Protein 8CSH (pdb70)

Foldseek 3Di:
DDFLVRLCVVLVHDSVLLVVLCVVVVHDFDADPRTTDHDVVSSVVSCVVSVVD/DDFLVNLCVVLVHDSVLLVVLCVVVVHDFDADPHTTDADPVSSVVSSVVSVVD

Sequence (106 aa):
MKTIKMVADELNVTKQTVVNNAKNLNISFEKENGVNYIDDNDYLKIVEKITKKMKTIKMVADELNVTKQTVVNNAKNLNISFEKENGVNYIDDNDYLKIVEKITKK

Nearest PDB structures (foldseek):
  8csh-assembly1_A  TM=1.011E+00  e=5.255E-09  unidentified plasmid
  5i44-assembly4_F-2  TM=7.193E-01  e=8.867E-03  Bacillus subtilis subsp. subtilis str. 168
  5i44-assembly1_D  TM=7.062E-01  e=1.088E-02  Bacillus subtilis subsp. subtilis str. 168
  1y10-assembly2_C  TM=7.021E-01  e=2.237E+00  Mycobacterium tuberculosis
  1y10-assembly3_B  TM=6.432E-01  e=1.823E+00  Mycobacterium tuberculosis

Structure (mmCIF, N/CA/C/O backbone):
data_8CSH
#
_entry.id   8CSH
#
_cell.length_a   70.377
_cell.length_b   91.069
_cell.length_c   59.184
_cell.angle_alpha   90.000
_cell.angle_beta   119.850
_cell.angle_gamma   90.000
#
_symmetry.space_group_name_H-M   'C 1 2 1'
#
loop_
_entity.id
_entity.type
_entity.pdbx_description
1 polymer "DNA (5'-D(P*TP*GP*TP*TP*AP*GP*GP*TP*AP*CP*CP*TP*AP*AP*C)-3')"
2 polymer Par
3 polymer "DNA (5'-D(*TP*AP*GP*TP*TP*AP*GP*GP*TP*AP*CP*CP*TP*AP*AP*CP*A)-3')"
4 water water
#
loop_
_atom_site.group_PDB
_atom_site.id
_atom_site.type_symbol
_atom_site.label_atom_id
_atom_site.label_alt_id
_atom_site.label_comp_id
_atom_site.label_asym_id
_atom_site.label_entity_id
_atom_site.label_seq_id
_atom_site.pdbx_PDB_ins_code
_atom_site.Cartn_x
_atom_site.Cartn_y
_atom_site.Cartn_z
_atom_site.occupancy
_atom_site.B_iso_or_equiv
_atom_site.auth_seq_id
_atom_site.auth_comp_id
_atom_site.auth_asym_id
_atom_site.auth_atom_id
_atom_site.pdbx_PDB_model_num
ATOM 308 N N . MET B 2 1 ? -8.009 2.075 1.651 1.00 97.65 1 MET D N 1
ATOM 309 C CA . MET B 2 1 ? -9.313 1.651 1.151 1.00 103.40 1 MET D CA 1
ATOM 310 C C . MET B 2 1 ? -10.381 2.728 1.360 1.00 95.82 1 MET D C 1
ATOM 311 O O . MET B 2 1 ? -11.222 2.969 0.492 1.00 99.46 1 MET D O 1
ATOM 316 N N . LYS B 2 2 ? -10.350 3.382 2.515 1.00 83.04 2 LYS D N 1
ATOM 317 C CA . LYS B 2 2 ? -11.406 4.309 2.900 1.00 75.28 2 LYS D CA 1
ATOM 318 C C . LYS B 2 2 ? -10.969 5.753 2.692 1.00 60.33 2 LYS D C 1
ATOM 319 O O . LYS B 2 2 ? -9.823 6.113 2.983 1.00 61.18 2 LYS D O 1
ATOM 325 N N . THR B 2 3 ? -11.888 6.574 2.183 1.00 49.48 3 THR D N 1
ATOM 326 C CA . THR B 2 3 ? -11.714 8.021 2.113 1.00 52.82 3 THR D CA 1
ATOM 327 C C . THR B 2 3 ? -12.323 8.691 3.344 1.00 47.79 3 THR D C 1
ATOM 328 O O . THR B 2 3 ? -13.141 8.111 4.060 1.00 53.36 3 THR D O 1
ATOM 332 N N . ILE B 2 4 ? -11.906 9.934 3.583 1.00 46.02 4 ILE D N 1
ATOM 333 C CA . ILE B 2 4 ? -12.434 10.692 4.715 1.00 52.30 4 ILE D CA 1
ATOM 334 C C . ILE B 2 4 ? -13.959 10.785 4.630 1.00 53.54 4 ILE D C 1
ATOM 335 O O . ILE B 2 4 ? -14.665 10.552 5.624 1.00 49.42 4 ILE D O 1
ATOM 340 N N . LYS B 2 5 ? -14.478 11.039 3.423 1.00 43.06 5 LYS D N 1
ATOM 341 C CA . LYS B 2 5 ? -15.924 11.153 3.214 1.00 45.47 5 LYS D CA 1
ATOM 342 C C . LYS B 2 5 ? -16.647 9.874 3.591 1.00 47.74 5 LYS D C 1
ATOM 343 O O . LYS B 2 5 ? -17.691 9.907 4.260 1.00 52.42 5 LYS D O 1
ATOM 349 N N . MET B 2 6 ? -16.148 8.734 3.114 1.00 50.97 6 MET D N 1
ATOM 350 C CA . MET B 2 6 ? -16.772 7.453 3.426 1.00 60.30 6 MET D CA 1
ATOM 351 C C . MET B 2 6 ? -16.902 7.256 4.931 1.00 63.68 6 MET D C 1
ATOM 352 O O . MET B 2 6 ? -17.973 6.892 5.432 1.00 66.57 6 MET D O 1
ATOM 357 N N . VAL B 2 7 ? -15.815 7.504 5.671 1.00 59.07 7 VAL D N 1
ATOM 358 C CA . VAL B 2 7 ? -15.851 7.325 7.121 1.00 62.89 7 VAL D CA 1
ATOM 359 C C . VAL B 2 7 ? -16.808 8.324 7.756 1.00 64.32 7 VAL D C 1
ATOM 360 O O . VAL B 2 7 ? -17.609 7.969 8.632 1.00 62.00 7 VAL D O 1
ATOM 364 N N . ALA B 2 8 ? -16.747 9.584 7.316 1.00 58.99 8 ALA D N 1
ATOM 365 C CA . ALA B 2 8 ? -17.624 10.616 7.857 1.00 59.58 8 ALA D CA 1
ATOM 366 C C . ALA B 2 8 ? -19.087 10.343 7.536 1.00 66.34 8 ALA D C 1
ATOM 367 O O . ALA B 2 8 ? -19.978 10.799 8.262 1.00 68.37 8 ALA D O 1
ATOM 369 N N . ASP B 2 9 ? -19.362 9.622 6.449 1.00 76.93 9 ASP D N 1
ATOM 370 C CA . ASP B 2 9 ? -20.743 9.255 6.157 1.00 78.55 9 ASP D CA 1
ATOM 371 C C . ASP B 2 9 ? -21.214 8.128 7.073 1.00 74.38 9 ASP D C 1
ATOM 372 O O . ASP B 2 9 ? -22.364 8.127 7.528 1.00 71.49 9 ASP D O 1
ATOM 377 N N . GLU B 2 10 ? -20.333 7.167 7.363 1.00 76.09 10 GLU D N 1
ATOM 378 C CA . GLU B 2 10 ? -20.692 6.073 8.262 1.00 89.08 10 GLU D CA 1
ATOM 379 C C . GLU B 2 10 ? -21.032 6.594 9.650 1.00 87.74 10 GLU D C 1
ATOM 380 O O . GLU B 2 10 ? -22.066 6.239 10.227 1.00 79.86 10 GLU D O 1
ATOM 386 N N . LEU B 2 11 ? -20.167 7.444 10.200 1.00 79.10 11 LEU D N 1
ATOM 387 C CA . LEU B 2 11 ? -20.317 7.939 11.560 1.00 76.11 11 LEU D CA 1
ATOM 388 C C . LEU B 2 11 ? -21.319 9.074 11.666 1.00 77.03 11 LEU D C 1
ATOM 389 O O . LEU B 2 11 ? -21.657 9.477 12.781 1.00 79.14 11 LEU D O 1
ATOM 394 N N . ASN B 2 12 ? -21.812 9.572 10.538 1.00 75.30 12 ASN D N 1
ATOM 395 C CA . ASN B 2 12 ? -22.720 10.712 10.500 1.00 74.20 12 ASN D CA 1
ATOM 396 C C . ASN B 2 12 ? -22.088 11.907 11.202 1.00 71.94 12 ASN D C 1
ATOM 397 O O . ASN B 2 12 ? -22.640 12.496 12.136 1.00 80.20 12 ASN D O 1
ATOM 402 N N . VAL B 2 13 ? -20.908 12.266 10.710 1.00 65.32 13 VAL D N 1
ATOM 403 C CA . VAL B 2 13 ? -20.072 13.314 11.266 1.00 63.28 13 VAL D CA 1
ATOM 404 C C . VAL B 2 13 ? -19.447 14.055 10.086 1.00 52.75 13 VAL D C 1
ATOM 405 O O . VAL B 2 13 ? -19.420 13.548 8.966 1.00 57.13 13 VAL D O 1
ATOM 409 N N . THR B 2 14 ? -18.976 15.284 10.316 1.00 51.71 14 THR D N 1
ATOM 410 C CA . THR B 2 14 ? -18.354 15.999 9.202 1.00 57.85 14 THR D CA 1
ATOM 411 C C . THR B 2 14 ? -16.956 15.453 8.925 1.00 59.41 14 THR D C 1
ATOM 412 O O . THR B 2 14 ? -16.342 14.785 9.772 1.00 58.69 14 THR D O 1
ATOM 416 N N . LYS B 2 15 ? -16.470 15.742 7.708 1.00 44.08 15 LYS D N 1
ATOM 417 C CA . LYS B 2 15 ? -15.148 15.308 7.262 1.00 45.66 15 LYS D CA 1
ATOM 418 C C . LYS B 2 15 ? -14.034 15.872 8.141 1.00 43.71 15 LYS D C 1
ATOM 419 O O . LYS B 2 15 ? -13.024 15.204 8.385 1.00 45.51 15 LYS D O 1
ATOM 425 N N . GLN B 2 16 ? -14.141 17.145 8.527 1.00 42.82 16 GLN D N 1
ATOM 426 C CA . GLN B 2 16 ? -13.126 17.725 9.401 1.00 40.89 16 GLN D CA 1
ATOM 427 C C . GLN B 2 16 ? -13.110 17.025 10.760 1.00 44.62 16 GLN D C 1
ATOM 428 O O . GLN B 2 16 ? -12.063 16.956 11.415 1.00 41.35 16 GLN D O 1
ATOM 434 N N . THR B 2 17 ? -14.247 16.488 11.195 1.00 42.98 17 THR D N 1
ATOM 435 C CA . THR B 2 17 ? -14.248 15.764 12.462 1.00 47.60 17 THR D CA 1
ATOM 436 C C . THR B 2 17 ? -13.465 14.466 12.337 1.00 50.29 17 THR D C 1
ATOM 437 O O . THR B 2 17 ? -12.712 14.100 13.247 1.00 41.47 17 THR D O 1
ATOM 441 N N . VAL B 2 18 ? -13.581 13.784 11.195 1.00 47.09 18 VAL D N 1
ATOM 442 C CA . VAL B 2 18 ? -12.737 12.615 10.964 1.00 46.97 18 VAL D CA 1
ATOM 443 C C . VAL B 2 18 ? -11.269 13.012 11.047 1.00 49.90 18 VAL D C 1
ATOM 444 O O . VAL B 2 18 ? -10.472 12.375 11.750 1.00 47.84 18 VAL D O 1
ATOM 448 N N . VAL B 2 19 ? -10.902 14.090 10.351 1.00 36.72 19 VAL D N 1
ATOM 449 C CA . VAL B 2 19 ? -9.518 14.554 10.352 1.00 39.92 19 VAL D CA 1
ATOM 450 C C . VAL B 2 19 ? -9.082 14.958 11.763 1.00 46.09 19 VAL D C 1
ATOM 451 O O . VAL B 2 19 ? -7.955 14.664 12.183 1.00 48.67 19 VAL D O 1
ATOM 455 N N . ASN B 2 20 ? -9.962 15.612 12.526 1.00 55.57 20 ASN D N 1
ATOM 456 C CA . ASN B 2 20 ? -9.585 16.020 13.885 1.00 54.91 20 ASN D CA 1
ATOM 457 C C . ASN B 2 20 ? -9.303 14.810 14.770 1.00 54.39 20 ASN D C 1
ATOM 458 O O . ASN B 2 20 ? -8.330 14.797 15.534 1.00 43.77 20 ASN D O 1
ATOM 463 N N . ASN B 2 21 ? -10.143 13.777 14.679 1.00 54.68 21 ASN D N 1
ATOM 464 C CA . ASN B 2 21 ? -9.884 12.572 15.459 1.00 54.95 21 ASN D CA 1
ATOM 465 C C . ASN B 2 21 ? -8.661 11.818 14.961 1.00 60.00 21 ASN D C 1
ATOM 466 O O . ASN B 2 21 ? -7.952 11.205 15.766 1.00 54.76 21 ASN D O 1
ATOM 471 N N . ALA B 2 22 ? -8.392 11.854 13.651 1.00 53.22 22 ALA D N 1
ATOM 472 C CA . ALA B 2 22 ? -7.205 11.186 13.135 1.00 47.05 22 ALA D CA 1
ATOM 473 C C . ALA B 2 22 ? -5.931 11.831 13.671 1.00 47.56 22 ALA D C 1
ATOM 474 O O . ALA B 2 22 ? -4.975 11.129 14.018 1.00 57.04 22 ALA D O 1
ATOM 476 N N . LYS B 2 23 ? -5.892 13.163 13.750 1.00 42.49 23 LYS D N 1
ATOM 477 C CA . LYS B 2 23 ? -4.707 13.807 14.307 1.00 54.38 23 LYS D CA 1
ATOM 478 C C . LYS B 2 23 ? -4.561 13.511 15.798 1.00 60.91 23 LYS D C 1
ATOM 479 O O . LYS B 2 23 ? -3.447 13.253 16.270 1.00 67.90 23 LYS D O 1
ATOM 485 N N . ASN B 2 24 ? -5.677 13.494 16.541 1.00 55.25 24 ASN D N 1
ATOM 486 C CA . ASN B 2 24 ? -5.644 13.111 17.953 1.00 63.20 24 ASN D CA 1
ATOM 487 C C . ASN B 2 24 ? -4.988 11.751 18.149 1.00 64.22 24 ASN D C 1
ATOM 488 O O . ASN B 2 24 ? -4.235 11.548 19.102 1.00 72.23 24 ASN D O 1
ATOM 493 N N . LEU B 2 25 ? -5.266 10.806 17.261 1.00 64.24 25 LEU D N 1
ATOM 494 C CA . LEU B 2 25 ? -4.774 9.441 17.368 1.00 64.55 25 LEU D CA 1
ATOM 495 C C . LEU B 2 25 ? -3.424 9.233 16.686 1.00 59.22 25 LEU D C 1
ATOM 496 O O . LEU B 2 25 ? -2.990 8.084 16.545 1.00 65.12 25 LEU D O 1
ATOM 501 N N . ASN B 2 26 ? -2.757 10.308 16.269 1.00 61.63 26 ASN D N 1
ATOM 502 C CA . ASN B 2 26 ? -1.516 10.224 15.496 1.00 73.74 26 ASN D CA 1
ATOM 503 C C . ASN B 2 26 ? -1.640 9.216 14.354 1.00 73.58 26 ASN D C 1
ATOM 504 O O . ASN B 2 26 ? -0.830 8.302 14.193 1.00 75.81 26 ASN D O 1
ATOM 509 N N . ILE B 2 27 ? -2.679 9.398 13.550 1.00 71.51 27 ILE D N 1
ATOM 510 C CA . ILE B 2 27 ? -2.943 8.569 12.384 1.00 69.83 27 ILE D CA 1
ATOM 511 C C . ILE B 2 27 ? -2.532 9.349 11.145 1.00 61.79 27 ILE D C 1
ATOM 512 O O . ILE B 2 27 ? -2.969 10.486 10.955 1.00 60.92 27 ILE D O 1
ATOM 517 N N . SER B 2 28 ? -1.684 8.747 10.316 1.00 69.52 28 SER D N 1
ATOM 518 C CA . SER B 2 28 ? -1.206 9.372 9.087 1.00 66.68 28 SER D CA 1
ATOM 519 C C . SER B 2 28 ? -2.035 8.855 7.919 1.00 65.75 28 SER D C 1
ATOM 520 O O . SER B 2 28 ? -2.181 7.639 7.748 1.00 59.00 28 SER D O 1
ATOM 523 N N . PHE B 2 29 ? -2.589 9.771 7.129 1.00 57.51 29 PHE D N 1
ATOM 524 C CA . PHE B 2 29 ? -3.273 9.333 5.925 1.00 57.45 29 PHE D CA 1
ATOM 525 C C . PHE B 2 29 ? -2.2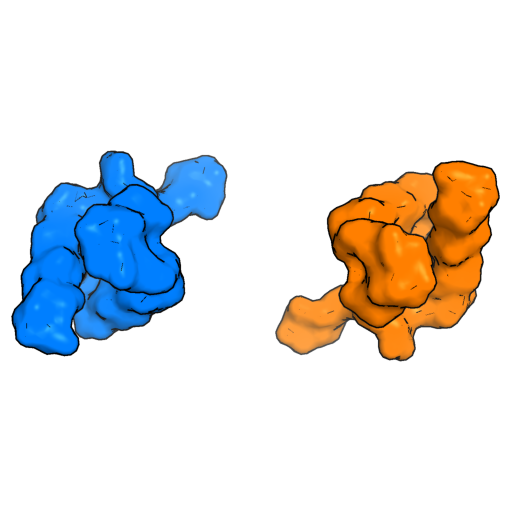65 8.981 4.836 1.00 60.31 29 PHE D C 1
ATOM 526 O O . PHE B 2 29 ? -1.089 9.344 4.890 1.00 66.17 29 PHE D O 1
ATOM 534 N N . GLU B 2 30 ? -2.738 8.241 3.849 1.00 67.98 30 GLU D N 1
ATOM 535 C CA . GLU B 2 30 ? -1.981 7.994 2.634 1.00 67.69 30 GLU D CA 1
ATOM 536 C C . GLU B 2 30 ? -2.644 8.810 1.535 1.00 59.39 30 GLU D C 1
ATOM 537 O O . GLU B 2 30 ? -3.832 8.621 1.250 1.00 60.61 30 GLU D O 1
ATOM 543 N N . LYS B 2 31 ? -1.908 9.749 0.959 1.00 52.11 31 LYS D N 1
ATOM 544 C CA . LYS B 2 31 ? -2.467 10.602 -0.083 1.00 55.93 31 LYS D CA 1
ATOM 545 C C . LYS B 2 31 ? -1.956 10.143 -1.442 1.00 60.80 31 LYS D C 1
ATOM 546 O O . LYS B 2 31 ? -0.753 9.928 -1.625 1.00 59.84 31 LYS D O 1
ATOM 552 N N . GLU B 2 32 ? -2.885 9.951 -2.370 1.00 68.12 32 GLU D N 1
ATOM 553 C CA . GLU B 2 32 ? -2.600 9.584 -3.748 1.00 70.45 32 GLU D CA 1
ATOM 554 C C . GLU B 2 32 ? -3.557 10.364 -4.633 1.00 72.16 32 GLU D C 1
ATOM 555 O O . GLU B 2 32 ? -4.719 10.542 -4.265 1.00 70.85 32 GLU D O 1
ATOM 561 N N . ASN B 2 33 ? -3.056 10.887 -5.759 1.00 78.49 33 ASN D N 1
ATOM 562 C CA . ASN B 2 33 ? -3.893 11.518 -6.779 1.00 94.32 33 ASN D CA 1
ATOM 563 C C . ASN B 2 33 ? -4.360 12.877 -6.258 1.00 87.80 33 ASN D C 1
ATOM 564 O O . ASN B 2 33 ? -4.782 13.744 -7.031 1.00 101.45 33 ASN D O 1
ATOM 569 N N . GLY B 2 34 ? -4.138 13.130 -4.983 1.00 80.51 34 GLY D N 1
ATOM 570 C CA . GLY B 2 34 ? -4.746 14.242 -4.311 1.00 74.36 34 GLY D CA 1
ATOM 571 C C . GLY B 2 34 ? -5.895 13.850 -3.407 1.00 74.21 34 GLY D C 1
ATOM 572 O O . GLY B 2 34 ? -6.731 14.712 -3.096 1.00 76.75 34 GLY D O 1
ATOM 573 N N . VAL B 2 35 ? -5.977 12.585 -2.992 1.00 55.13 35 VAL D N 1
ATOM 574 C CA . VAL B 2 35 ? -7.059 12.102 -2.139 1.00 56.86 35 VAL D CA 1
ATOM 575 C C . VAL B 2 35 ? -6.474 11.312 -0.977 1.00 56.28 35 VAL D C 1
ATOM 576 O O . VAL B 2 35 ? -5.685 10.376 -1.186 1.00 56.09 35 VAL D O 1
ATOM 580 N N . ASN B 2 36 ? -6.864 11.662 0.245 1.00 46.12 36 ASN D N 1
ATOM 581 C CA . ASN B 2 36 ? -6.441 10.915 1.425 1.00 52.22 36 ASN D CA 1
ATOM 582 C C . ASN B 2 36 ? -7.178 9.590 1.512 1.00 49.74 36 ASN D C 1
ATOM 583 O O . ASN B 2 36 ? -8.393 9.528 1.290 1.00 41.43 36 ASN D O 1
ATOM 588 N N . TYR B 2 37 ? -6.436 8.546 1.892 1.00 44.07 37 TYR D N 1
ATOM 589 C CA . TYR B 2 37 ? -6.972 7.226 2.160 1.00 46.49 37 TYR D CA 1
ATOM 590 C C . TYR B 2 37 ? -6.590 6.812 3.570 1.00 57.87 37 TYR D C 1
ATOM 591 O O . TYR B 2 37 ? -5.527 7.177 4.079 1.00 59.05 37 TYR D O 1
ATOM 600 N N . ILE B 2 38 ? -7.485 6.059 4.201 1.00 60.73 38 ILE D N 1
ATOM 601 C CA . ILE B 2 38 ? -7.296 5.542 5.552 1.00 62.38 38 ILE D CA 1
ATOM 602 C C . ILE B 2 38 ? -7.314 4.025 5.472 1.00 64.49 38 ILE D C 1
ATOM 603 O O . ILE B 2 38 ? -8.283 3.444 4.971 1.00 71.30 38 ILE D O 1
ATOM 608 N N . ASP B 2 39 ? -6.251 3.383 5.949 1.00 74.58 39 ASP D N 1
ATOM 609 C CA . ASP B 2 39 ? -6.277 1.926 6.006 1.00 92.66 39 ASP D CA 1
ATOM 610 C C . ASP B 2 39 ? -7.260 1.464 7.081 1.00 96.62 39 ASP D C 1
ATOM 611 O O . ASP B 2 39 ? -7.660 2.228 7.964 1.00 89.58 39 ASP D O 1
ATOM 616 N N . ASP B 2 40 ? -7.646 0.187 7.002 1.00 104.54 40 ASP D N 1
ATOM 617 C CA . ASP B 2 40 ? -8.749 -0.295 7.831 1.00 110.35 40 ASP D CA 1
ATOM 618 C C . ASP B 2 40 ? -8.398 -0.326 9.317 1.00 95.56 40 ASP D C 1
ATOM 619 O O . ASP B 2 40 ? -9.281 -0.118 10.156 1.00 94.61 40 ASP D O 1
ATOM 624 N N . ASN B 2 41 ? -7.134 -0.584 9.666 1.00 86.03 41 ASN D N 1
ATOM 625 C CA . ASN B 2 41 ? -6.743 -0.585 11.075 1.00 87.50 41 ASN D CA 1
ATOM 626 C C . ASN B 2 41 ? -6.893 0.801 11.687 1.00 88.49 41 ASN D C 1
ATOM 627 O O . ASN B 2 41 ? -7.525 0.965 12.738 1.00 75.69 41 ASN D O 1
ATOM 632 N N . ASP B 2 42 ? -6.293 1.813 11.049 1.00 88.04 42 ASP D N 1
ATOM 633 C CA . ASP B 2 42 ? -6.547 3.193 11.450 1.00 83.20 42 ASP D CA 1
ATOM 634 C C . ASP B 2 42 ? -8.032 3.507 11.388 1.00 71.96 42 ASP D C 1
ATOM 635 O O . ASP B 2 42 ? -8.565 4.210 12.252 1.00 70.21 42 ASP D O 1
ATOM 640 N N . TYR B 2 43 ? -8.720 2.984 10.376 1.00 71.11 43 TYR D N 1
ATOM 641 C CA . TYR B 2 43 ? -10.156 3.207 10.281 1.00 68.99 43 TYR D CA 1
ATOM 642 C C . TYR B 2 43 ? -10.880 2.638 11.494 1.00 74.04 43 TYR D C 1
ATOM 643 O O . TYR B 2 43 ? -11.807 3.260 12.027 1.00 75.52 43 TYR D O 1
ATOM 652 N N . LEU B 2 44 ? -10.471 1.456 11.950 1.00 77.17 44 LEU D N 1
ATOM 653 C CA . LEU B 2 44 ? -11.098 0.887 13.136 1.00 70.75 44 LEU D CA 1
ATOM 654 C C . LEU B 2 44 ? -10.877 1.777 14.355 1.00 69.84 44 LEU D C 1
ATOM 655 O O . LEU B 2 44 ? -11.790 1.977 15.158 1.00 66.13 44 LEU D O 1
ATOM 660 N N . LYS B 2 45 ? -9.690 2.370 14.485 1.00 72.51 45 LYS D N 1
ATOM 661 C CA . LYS B 2 45 ? -9.429 3.219 15.646 1.00 68.89 45 LYS D CA 1
ATOM 662 C C . LYS B 2 45 ? -10.274 4.493 15.625 1.00 63.24 45 LYS D C 1
ATOM 663 O O . LYS B 2 45 ? -10.735 4.951 16.677 1.00 65.74 45 LYS D O 1
ATOM 669 N N . ILE B 2 46 ? -10.505 5.081 14.448 1.00 55.41 46 ILE D N 1
ATOM 670 C CA . ILE B 2 46 ? -11.255 6.336 14.429 1.00 50.96 46 ILE D CA 1
ATOM 671 C C . ILE B 2 46 ? -12.699 6.104 14.854 1.00 65.72 46 ILE D C 1
ATOM 672 O O . ILE B 2 46 ? -13.264 6.900 15.619 1.00 72.82 46 ILE D O 1
ATOM 677 N N . VAL B 2 47 ? -13.317 5.006 14.412 1.00 64.19 47 VAL D N 1
ATOM 678 C CA . VAL B 2 47 ? -14.704 4.758 14.798 1.00 71.75 47 VAL D CA 1
ATOM 679 C C . VAL B 2 47 ? -14.815 4.600 16.312 1.00 67.11 47 VAL D C 1
ATOM 680 O O . VAL B 2 47 ? -15.789 5.060 16.926 1.00 67.18 47 VAL D O 1
ATOM 684 N N . GLU B 2 48 ? -13.811 3.968 16.938 1.00 82.92 48 GLU D N 1
ATOM 685 C CA . GLU B 2 48 ? -13.842 3.770 18.388 1.00 92.08 48 GLU D CA 1
ATOM 686 C C . GLU B 2 48 ? -13.844 5.104 19.124 1.00 88.52 48 GLU D C 1
ATOM 687 O O . GLU B 2 48 ? -14.650 5.324 20.037 1.00 103.09 48 GLU D O 1
ATOM 693 N N . LYS B 2 49 ? -12.939 6.013 18.744 1.00 73.71 49 LYS D N 1
ATOM 694 C CA . LYS B 2 49 ? -12.862 7.2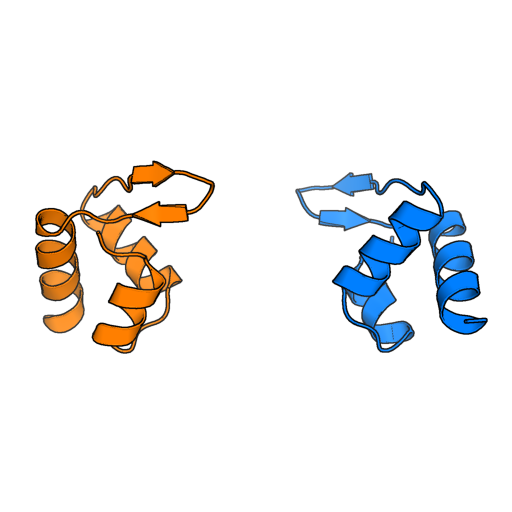85 19.448 1.00 73.67 49 LYS D CA 1
ATOM 695 C C . LYS B 2 49 ? -14.110 8.127 19.222 1.00 84.12 49 LYS D C 1
ATOM 696 O O . LYS B 2 49 ? -14.581 8.787 20.155 1.00 85.44 49 LYS D O 1
ATOM 702 N N . ILE B 2 50 ? -14.678 8.095 18.011 1.00 68.50 50 ILE D N 1
ATOM 703 C CA . ILE B 2 50 ? -15.838 8.936 17.733 1.00 60.74 50 ILE D CA 1
ATOM 704 C C . ILE B 2 50 ? -17.097 8.376 18.384 1.00 75.57 50 ILE D C 1
ATOM 705 O O . ILE B 2 50 ? -17.881 9.127 18.979 1.00 83.74 50 ILE D O 1
ATOM 710 N N . THR B 2 51 ? -17.308 7.056 18.319 1.00 79.21 51 THR D N 1
ATOM 711 C CA . THR B 2 51 ? -18.569 6.513 18.819 1.00 92.38 51 THR D CA 1
ATOM 712 C C . THR B 2 51 ? -18.603 6.406 20.341 1.00 86.84 51 THR D C 1
ATOM 713 O O . THR B 2 51 ? -19.692 6.420 20.926 1.00 91.86 51 THR D O 1
ATOM 717 N N . LYS B 2 52 ? -17.446 6.292 21.001 1.00 89.31 52 LYS D N 1
ATOM 718 C CA . LYS B 2 52 ? -17.440 6.306 22.464 1.00 98.62 52 LYS D CA 1
ATOM 719 C C . LYS B 2 52 ? -17.779 7.695 22.988 1.00 99.35 52 LYS D C 1
ATOM 720 O O . LYS B 2 52 ? -18.594 7.845 23.906 1.00 98.27 52 LYS D O 1
ATOM 726 N N . LYS B 2 53 ? -17.160 8.719 22.411 1.00 104.32 53 LYS D N 1
ATOM 727 C CA . LYS B 2 53 ? -17.505 10.105 22.690 1.00 112.49 53 LYS D CA 1
ATOM 728 C C . LYS B 2 53 ? -18.804 10.503 21.984 1.00 112.71 53 LYS D C 1
ATOM 729 O O . LYS B 2 53 ? -18.955 11.647 21.558 1.00 112.34 53 LYS D O 1
ATOM 735 N N . MET C 2 1 ? -8.101 44.041 -3.688 1.00 86.90 1 MET A N 1
ATOM 736 C CA . MET C 2 1 ? -9.153 44.623 -2.864 1.00 95.51 1 MET A CA 1
ATOM 737 C C . MET C 2 1 ? -10.438 43.802 -2.928 1.00 95.77 1 MET A C 1
ATOM 738 O O . MET C 2 1 ? -11.148 43.674 -1.929 1.00 107.34 1 MET A O 1
ATOM 743 N N . LYS C 2 2 ? -10.731 43.219 -4.086 1.00 80.61 2 LYS A N 1
ATOM 744 C CA . LYS C 2 2 ? -11.900 42.366 -4.235 1.00 75.30 2 LYS A CA 1
ATOM 745 C C . LYS C 2 2 ? -11.472 40.902 -4.224 1.00 63.89 2 LYS A C 1
ATOM 746 O O . LYS C 2 2 ? -10.541 40.511 -4.941 1.00 67.28 2 LYS A O 1
ATOM 752 N N . THR C 2 3 ? -12.134 40.100 -3.398 1.00 48.65 3 THR A N 1
ATOM 753 C CA . THR C 2 3 ? -11.909 38.668 -3.444 1.00 47.88 3 THR A CA 1
ATOM 754 C C . THR C 2 3 ? -12.750 38.031 -4.546 1.00 51.79 3 THR A C 1
ATOM 755 O O . THR C 2 3 ? -13.650 38.652 -5.117 1.00 48.03 3 THR A O 1
ATOM 759 N N . ILE C 2 4 ? -12.446 36.760 -4.830 1.00 46.05 4 ILE A N 1
ATOM 760 C CA . ILE C 2 4 ? -13.245 36.013 -5.796 1.00 46.62 4 ILE A CA 1
ATOM 761 C C . ILE C 2 4 ? -14.700 35.981 -5.365 1.00 51.96 4 ILE A C 1
ATOM 762 O O . ILE C 2 4 ? -15.610 36.190 -6.183 1.00 48.26 4 ILE A O 1
ATOM 767 N N . LYS C 2 5 ? -14.940 35.723 -4.073 1.00 44.68 5 LYS A N 1
ATOM 768 C CA . LYS C 2 5 ? -16.304 35.562 -3.578 1.00 46.74 5 LYS A CA 1
ATOM 769 C C . LYS C 2 5 ? -17.087 36.852 -3.725 1.00 46.77 5 LYS A C 1
ATOM 770 O O . LYS C 2 5 ? -18.209 36.851 -4.246 1.00 63.49 5 LYS A O 1
ATOM 776 N N . MET C 2 6 ? -16.510 37.966 -3.262 1.00 52.80 6 MET A N 1
ATOM 777 C CA . MET C 2 6 ? -17.150 39.270 -3.441 1.00 58.21 6 MET A CA 1
ATOM 778 C C . MET C 2 6 ? -17.554 39.491 -4.897 1.00 59.62 6 MET A C 1
ATOM 779 O O . MET C 2 6 ? -18.685 39.902 -5.187 1.00 67.65 6 MET A O 1
ATOM 784 N N . VAL C 2 7 ? -16.636 39.222 -5.831 1.00 54.75 7 VAL A N 1
ATOM 785 C CA . VAL C 2 7 ? -16.946 39.408 -7.251 1.00 55.43 7 VAL A CA 1
ATOM 786 C C . VAL C 2 7 ? -18.052 38.454 -7.681 1.00 56.69 7 VAL A C 1
ATOM 787 O O . VAL C 2 7 ? -19.025 38.851 -8.336 1.00 58.25 7 VAL A O 1
ATOM 791 N N . ALA C 2 8 ? -17.913 37.177 -7.317 1.00 57.99 8 ALA A N 1
ATOM 792 C CA . ALA C 2 8 ? -18.892 36.166 -7.698 1.00 57.33 8 ALA A CA 1
ATOM 793 C C . ALA C 2 8 ? -20.295 36.538 -7.260 1.00 67.43 8 ALA A C 1
ATOM 794 O O . ALA C 2 8 ? -21.266 36.250 -7.973 1.00 72.74 8 ALA A O 1
ATOM 796 N N . ASP C 2 9 ? -20.428 37.172 -6.094 1.00 80.52 9 ASP A N 1
ATOM 797 C CA . ASP C 2 9 ? -21.758 37.471 -5.590 1.00 78.59 9 ASP A CA 1
ATOM 798 C C . ASP C 2 9 ? -22.326 38.749 -6.190 1.00 67.51 9 ASP A C 1
ATOM 799 O O . ASP C 2 9 ? -23.542 38.861 -6.350 1.00 67.91 9 ASP A O 1
ATOM 804 N N . GLU C 2 10 ? -21.476 39.724 -6.526 1.00 71.53 10 GLU A N 1
ATOM 805 C CA . GLU C 2 10 ? -21.967 40.881 -7.273 1.00 75.08 10 GLU A CA 1
ATOM 806 C C . GLU C 2 10 ? -22.541 40.454 -8.617 1.00 67.19 10 GLU A C 1
ATOM 807 O O . GLU C 2 10 ? -23.589 40.951 -9.030 1.00 71.27 10 GLU A O 1
ATOM 813 N N . LEU C 2 11 ? -21.885 39.505 -9.289 1.00 70.17 11 LEU A N 1
ATOM 814 C CA . LEU C 2 11 ? -22.337 39.018 -10.586 1.00 71.31 11 LEU A CA 1
ATOM 815 C C . LEU C 2 11 ? -23.333 37.873 -10.483 1.00 73.72 11 LEU A C 1
ATOM 816 O O . LEU C 2 11 ? -23.929 37.506 -11.503 1.00 79.37 11 LEU A O 1
ATOM 821 N N . ASN C 2 12 ? -23.524 37.304 -9.293 1.00 76.17 12 ASN A N 1
ATOM 822 C CA . ASN C 2 12 ? -24.416 36.162 -9.095 1.00 77.16 12 ASN A CA 1
ATOM 823 C C . ASN C 2 12 ? -24.000 34.974 -9.967 1.00 73.07 12 ASN A C 1
ATOM 824 O O . ASN C 2 12 ? -24.813 34.376 -10.677 1.00 70.79 12 ASN A O 1
ATOM 829 N N . VAL C 2 13 ? -22.705 34.643 -9.909 1.00 68.23 13 VAL A N 1
ATOM 830 C CA . VAL C 2 13 ? -22.142 33.431 -10.492 1.00 60.27 13 VAL A CA 1
ATOM 831 C C . VAL C 2 13 ? -21.342 32.717 -9.403 1.00 59.99 13 VAL A C 1
ATOM 832 O O . VAL C 2 13 ? -21.077 33.270 -8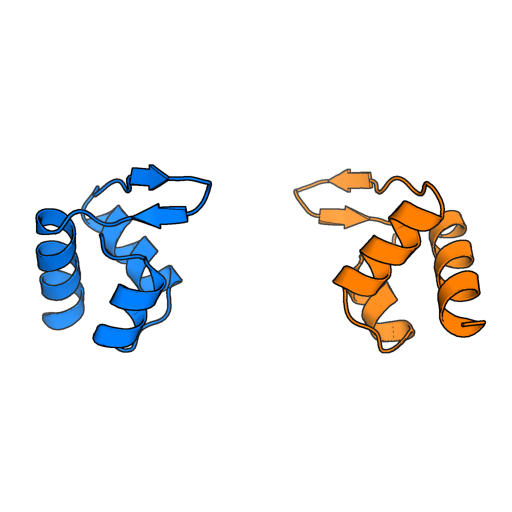.332 1.00 63.30 13 VAL A O 1
ATOM 836 N N . THR C 2 14 ? -20.944 31.477 -9.690 1.00 55.44 14 THR A N 1
ATOM 837 C CA . THR C 2 14 ? -20.109 30.728 -8.758 1.00 52.28 14 THR A CA 1
ATOM 838 C C . THR C 2 14 ? -18.689 31.269 -8.775 1.00 56.52 14 THR A C 1
ATOM 839 O O . THR C 2 14 ? -18.236 31.860 -9.768 1.00 48.05 14 THR A O 1
ATOM 843 N N . LYS C 2 15 ? -17.979 31.040 -7.667 1.00 48.13 15 LYS A N 1
ATOM 844 C CA . LYS C 2 15 ? -16.578 31.435 -7.585 1.00 46.64 15 LYS A CA 1
ATOM 845 C C . LYS C 2 15 ? -15.771 30.871 -8.751 1.00 42.01 15 LYS A C 1
ATOM 846 O O . LYS C 2 15 ? -14.964 31.583 -9.353 1.00 45.78 15 LYS A O 1
ATOM 852 N N . GLN C 2 16 ? -15.970 29.590 -9.084 1.00 41.37 16 GLN A N 1
ATOM 853 C CA . GLN C 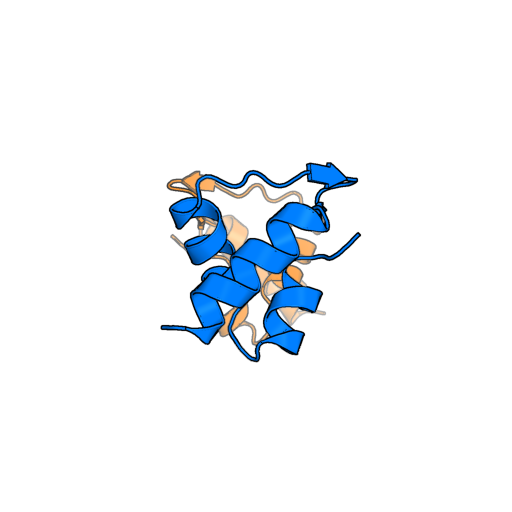2 16 ? -15.222 28.986 -10.189 1.00 36.02 16 GLN A CA 1
ATOM 854 C C . GLN C 2 16 ? -15.492 29.692 -11.518 1.00 47.46 16 GLN A C 1
ATOM 855 O O . GLN C 2 16 ? -14.599 29.777 -12.375 1.00 41.02 16 GLN A O 1
ATOM 861 N N . THR C 2 17 ? -16.710 30.197 -11.714 1.00 47.07 17 THR A N 1
ATOM 862 C CA . THR C 2 17 ? -16.975 31.015 -12.894 1.00 45.94 17 THR A CA 1
ATOM 863 C C . THR C 2 17 ? -16.104 32.269 -12.907 1.00 49.50 17 THR A C 1
ATOM 864 O O . THR C 2 17 ? -15.567 32.639 -13.959 1.00 48.60 17 THR A O 1
ATOM 868 N N . VAL C 2 18 ? -15.941 32.940 -11.752 1.00 42.38 18 VAL A N 1
ATOM 869 C CA . VAL C 2 18 ? -15.019 34.075 -11.712 1.00 48.37 18 VAL A CA 1
ATOM 870 C C . VAL C 2 18 ? -13.618 33.624 -12.102 1.00 49.40 18 VAL A C 1
ATOM 871 O O . VAL C 2 18 ? -12.956 34.250 -12.944 1.00 50.77 18 VAL A O 1
ATOM 875 N N . VAL C 2 19 ? -13.170 32.499 -11.546 1.00 38.13 19 VAL A N 1
ATOM 876 C CA . VAL C 2 19 ? -11.830 32.002 -11.855 1.00 41.03 19 VAL A CA 1
ATOM 877 C C . VAL C 2 19 ? -11.715 31.620 -13.333 1.00 48.40 19 VAL A C 1
ATOM 878 O O . VAL C 2 19 ? -10.685 31.868 -13.973 1.00 49.41 19 VAL A O 1
ATOM 882 N N . ASN C 2 20 ? -12.762 31.016 -13.901 1.00 47.13 20 ASN A N 1
ATOM 883 C CA . ASN C 2 20 ? -12.689 30.578 -15.297 1.00 49.24 20 ASN A CA 1
ATOM 884 C C . ASN C 2 20 ? -12.570 31.765 -16.249 1.00 56.84 20 ASN A C 1
ATOM 885 O O . ASN C 2 20 ? -11.810 31.717 -17.225 1.00 55.76 20 ASN A O 1
ATOM 890 N N . ASN C 2 21 ? -13.304 32.845 -15.980 1.00 58.96 21 ASN A N 1
ATOM 891 C CA . ASN C 2 21 ? -13.188 34.014 -16.840 1.00 58.52 21 ASN A CA 1
ATOM 892 C C . ASN C 2 21 ? -11.863 34.735 -16.624 1.00 52.96 21 ASN A C 1
ATOM 893 O O . ASN C 2 21 ? -11.264 35.232 -17.584 1.00 48.23 21 ASN A O 1
ATOM 898 N N . ALA C 2 22 ? -11.379 34.787 -15.379 1.00 40.99 22 ALA A N 1
ATOM 899 C CA . ALA C 2 22 ? -10.089 35.425 -15.148 1.00 53.67 22 ALA A CA 1
ATOM 900 C C . ALA C 2 22 ? -8.986 34.722 -15.923 1.00 59.60 22 ALA A C 1
ATOM 901 O O . ALA C 2 22 ? -8.067 35.379 -16.426 1.00 62.86 22 ALA A O 1
ATOM 903 N N . LYS C 2 23 ? -9.076 33.397 -16.066 1.00 56.29 23 LYS A N 1
ATOM 904 C CA . LYS C 2 23 ? -8.061 32.703 -16.849 1.00 61.36 23 LYS A CA 1
ATOM 905 C C . LYS C 2 23 ? -8.259 32.907 -18.353 1.00 66.88 23 LYS A C 1
ATOM 906 O O . LYS C 2 23 ? -7.269 32.982 -19.090 1.00 64.67 23 LYS A O 1
ATOM 912 N N . ASN C 2 24 ? -9.511 33.015 -18.825 1.00 66.98 24 ASN A N 1
ATOM 913 C CA . ASN C 2 24 ? -9.745 33.348 -20.233 1.00 79.37 24 ASN A CA 1
ATOM 914 C C . ASN C 2 24 ? -9.093 34.670 -20.600 1.00 70.81 24 ASN A C 1
ATOM 915 O O . ASN C 2 24 ? -8.554 34.821 -21.699 1.00 71.13 24 ASN A O 1
ATOM 920 N N . LEU C 2 25 ? -9.139 35.640 -19.695 1.00 62.35 25 LEU A N 1
ATOM 921 C CA . LEU C 2 25 ? -8.536 36.945 -19.895 1.00 64.34 25 LEU A CA 1
ATOM 922 C C . LEU C 2 25 ? -7.069 36.978 -19.493 1.00 66.60 25 LEU A C 1
ATOM 923 O O . LEU C 2 25 ? -6.476 38.062 -19.453 1.00 70.76 25 LEU A O 1
ATOM 928 N N . ASN C 2 26 ? -6.474 35.816 -19.224 1.00 71.53 26 ASN A N 1
ATOM 929 C CA . ASN C 2 26 ? -5.087 35.705 -18.760 1.00 82.93 26 ASN A CA 1
ATOM 930 C C . ASN C 2 26 ? -4.754 36.760 -17.706 1.00 77.96 26 ASN A C 1
ATOM 931 O O . ASN C 2 26 ? -3.655 37.321 -17.677 1.00 75.06 26 ASN A O 1
ATOM 936 N N . ILE C 2 27 ? -5.731 37.014 -16.839 1.00 76.09 27 ILE A N 1
ATOM 937 C CA . ILE C 2 27 ? -5.584 37.817 -15.632 1.00 72.74 27 ILE A CA 1
ATOM 938 C C . ILE C 2 27 ? -5.000 36.941 -14.537 1.00 61.68 27 ILE A C 1
ATOM 939 O O . ILE C 2 27 ? -5.391 35.777 -14.396 1.00 66.62 27 ILE A O 1
ATOM 944 N N . SER C 2 28 ? -4.065 37.474 -13.756 1.00 67.75 28 SER A N 1
ATOM 945 C CA . SER C 2 28 ? -3.527 36.716 -12.631 1.00 82.93 28 SER A CA 1
ATOM 946 C C . SER C 2 28 ? -3.829 37.431 -11.320 1.00 68.87 28 SER A C 1
ATOM 947 O O . SER C 2 28 ? -3.763 38.660 -11.242 1.00 75.81 28 SER A O 1
ATOM 950 N N . PHE C 2 29 ? -4.162 36.657 -10.294 1.00 63.48 29 PHE A N 1
ATOM 951 C CA . PHE C 2 29 ? -4.530 37.219 -9.000 1.00 65.71 29 PHE A CA 1
ATOM 952 C C . PHE C 2 29 ? -3.311 37.464 -8.111 1.00 61.22 29 PHE A C 1
ATOM 953 O O . PHE C 2 29 ? -2.251 36.855 -8.277 1.00 59.10 29 PHE A O 1
ATOM 961 N N . GLU C 2 30 ? -3.487 38.365 -7.145 1.00 63.32 3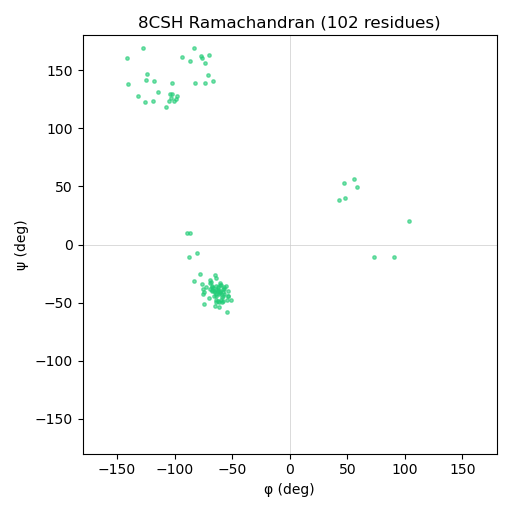0 GLU A N 1
ATOM 962 C CA . GLU C 2 30 ? -2.524 38.576 -6.07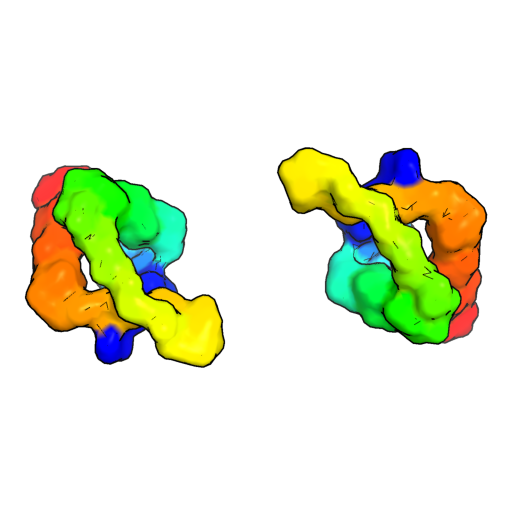1 1.00 72.45 30 GLU A CA 1
ATOM 963 C C . GLU C 2 30 ? -3.000 37.824 -4.829 1.00 73.89 30 GLU A C 1
ATOM 964 O O . GLU C 2 30 ? -4.136 38.017 -4.374 1.00 67.12 30 GLU A O 1
ATOM 970 N N . LYS C 2 31 ? -2.135 36.967 -4.292 1.00 67.76 31 LYS A N 1
ATOM 971 C CA . LYS C 2 31 ? -2.464 36.139 -3.136 1.00 57.14 31 LYS A CA 1
ATOM 972 C C . LYS C 2 31 ? -1.861 36.765 -1.883 1.00 56.95 31 LYS A C 1
ATOM 973 O O . LYS C 2 31 ? -0.646 37.002 -1.815 1.00 47.22 31 LYS A O 1
ATOM 979 N N . GLU C 2 32 ? -2.712 37.037 -0.900 1.00 50.69 32 GLU A N 1
ATOM 980 C CA . GLU C 2 32 ? -2.289 37.607 0.371 1.00 60.70 32 GLU A CA 1
ATOM 981 C C . GLU C 2 32 ? -2.812 36.693 1.466 1.00 59.63 32 GLU A C 1
ATOM 982 O O . GLU C 2 32 ? -4.011 36.410 1.511 1.00 53.64 32 GLU A O 1
ATOM 988 N N . ASN C 2 33 ? -1.909 36.185 2.304 1.00 55.61 33 ASN A N 1
ATOM 989 C CA . ASN C 2 33 ? -2.274 35.250 3.375 1.00 52.45 33 ASN A CA 1
ATOM 990 C C . ASN C 2 33 ? -3.169 34.126 2.860 1.00 62.22 33 ASN A C 1
ATOM 991 O O . ASN C 2 33 ? -4.153 33.747 3.495 1.00 78.73 33 ASN A O 1
ATOM 996 N N . GLY C 2 34 ? -2.857 33.623 1.670 1.00 63.00 34 GLY A N 1
ATOM 997 C CA . GLY C 2 34 ? -3.561 32.490 1.128 1.00 64.05 34 GLY A CA 1
ATOM 998 C C . GLY C 2 34 ? -4.784 32.786 0.273 1.00 65.13 34 GLY A C 1
ATOM 999 O O . GLY C 2 34 ? -5.301 31.858 -0.353 1.00 70.94 34 GLY A O 1
ATOM 1000 N N . VAL C 2 35 ? -5.278 34.026 0.226 1.00 51.92 35 VAL A N 1
ATOM 1001 C CA . VAL C 2 35 ? -6.550 34.329 -0.431 1.00 53.95 35 VAL A CA 1
ATOM 1002 C C . VAL C 2 35 ? -6.319 35.217 -1.652 1.00 52.43 35 VAL A C 1
ATOM 1003 O O . VAL C 2 35 ? -5.612 36.234 -1.579 1.00 47.70 35 VAL A O 1
ATOM 1007 N N . ASN C 2 36 ? -6.919 34.828 -2.778 1.00 48.13 36 ASN A N 1
ATOM 1008 C CA . ASN C 2 36 ? -6.772 35.601 -4.004 1.00 45.46 36 ASN A CA 1
ATOM 1009 C C . ASN C 2 36 ? -7.444 36.961 -3.861 1.00 45.51 36 ASN A C 1
ATOM 1010 O O . ASN C 2 36 ? -8.532 37.077 -3.292 1.00 45.52 36 AS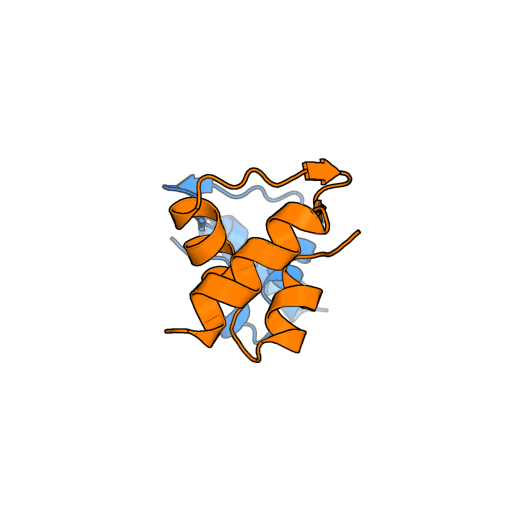N A O 1
ATOM 1015 N N . TYR C 2 37 ? -6.795 37.993 -4.420 1.00 49.58 37 TYR A N 1
ATOM 1016 C CA . TYR C 2 37 ? -7.377 39.322 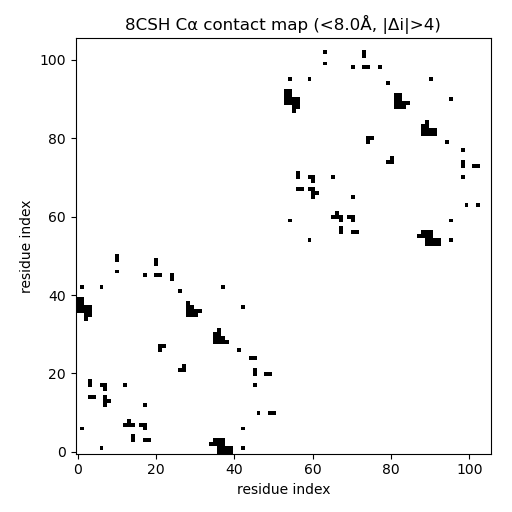-4.574 1.00 57.12 37 TYR A CA 1
ATOM 1017 C C . TYR C 2 37 ? -7.310 39.760 -6.033 1.00 54.14 37 TYR A C 1
ATOM 1018 O O . TYR C 2 37 ? -6.319 39.500 -6.726 1.00 48.84 37 TYR A O 1
ATOM 1027 N N . ILE C 2 38 ? -8.367 40.435 -6.489 1.00 52.56 38 ILE A N 1
ATOM 1028 C CA . ILE C 2 38 ? -8.511 40.883 -7.878 1.00 53.74 38 ILE A CA 1
ATOM 1029 C C . ILE C 2 38 ? -8.264 42.385 -7.938 1.00 62.58 38 ILE A C 1
ATOM 1030 O O . ILE C 2 38 ? -8.936 43.165 -7.248 1.00 63.79 38 ILE A O 1
ATOM 1035 N N . ASP C 2 39 ? -7.301 42.791 -8.756 1.00 74.54 39 ASP A N 1
ATOM 1036 C CA . ASP C 2 39 ? -7.001 44.209 -8.889 1.00 95.89 39 ASP A CA 1
ATOM 1037 C C . ASP C 2 39 ? -8.122 44.924 -9.634 1.00 87.49 39 ASP A C 1
ATOM 1038 O O . ASP C 2 39 ? -8.759 44.363 -10.531 1.00 79.45 39 ASP A O 1
ATOM 1043 N N . ASP C 2 40 ? -8.360 46.182 -9.242 1.00 93.81 40 ASP A N 1
ATOM 1044 C CA . ASP C 2 40 ? -9.568 46.893 -9.665 1.00 95.40 40 ASP A CA 1
ATOM 1045 C C . ASP C 2 40 ? -9.693 46.951 -11.183 1.00 93.30 40 ASP A C 1
ATOM 1046 O O . ASP C 2 40 ? -10.803 46.859 -11.724 1.00 84.58 40 ASP A O 1
ATOM 1051 N N . ASN C 2 41 ? -8.569 47.102 -11.886 1.00 96.24 41 ASN A N 1
ATOM 1052 C CA . ASN C 2 41 ? -8.591 47.042 -13.345 1.00 100.61 41 ASN A CA 1
ATOM 1053 C C . ASN C 2 41 ? -9.079 45.682 -13.826 1.00 95.02 41 ASN A C 1
ATOM 1054 O O . ASN C 2 41 ? -10.028 45.588 -14.617 1.00 84.75 41 ASN A O 1
ATOM 1059 N N . ASP C 2 42 ? -8.439 44.610 -13.347 1.00 96.42 42 ASP A N 1
ATOM 1060 C CA . ASP C 2 42 ? -8.824 43.258 -13.739 1.00 85.93 42 ASP A CA 1
ATOM 1061 C C . ASP C 2 42 ? -10.265 42.956 -13.363 1.00 72.85 42 ASP A C 1
ATOM 1062 O O . ASP C 2 42 ? -10.959 42.229 -14.086 1.00 60.80 42 ASP A O 1
ATOM 1067 N N . TYR C 2 43 ? -10.727 43.496 -12.236 1.00 71.06 43 TYR A N 1
ATOM 1068 C CA . TYR C 2 43 ? -12.120 43.337 -11.840 1.00 67.05 43 TYR A CA 1
ATOM 1069 C C . TYR C 2 43 ? -13.052 43.806 -12.952 1.00 68.42 43 TYR A C 1
ATOM 1070 O O . TYR C 2 43 ? -13.849 43.026 -13.482 1.00 63.38 43 TYR A O 1
ATOM 1079 N N . LEU C 2 44 ? -12.917 45.067 -13.366 1.00 72.22 44 LEU A N 1
ATOM 1080 C CA . LEU C 2 44 ? -13.806 45.606 -14.390 1.00 76.71 44 LEU A CA 1
ATOM 1081 C C . LEU C 2 44 ? -13.815 44.726 -15.633 1.00 77.20 44 LEU A C 1
ATOM 1082 O O . LEU C 2 44 ? -14.881 44.424 -16.182 1.00 86.40 44 LEU A O 1
ATOM 1087 N N . LYS C 2 45 ? -12.642 44.278 -16.078 1.00 74.05 45 LYS A N 1
ATOM 1088 C CA . LYS C 2 45 ? -12.600 43.446 -17.274 1.00 67.28 45 LYS A CA 1
ATOM 1089 C C . LYS C 2 45 ? -13.320 42.113 -17.056 1.00 60.33 45 LYS A C 1
ATOM 1090 O O . LYS C 2 45 ? -13.991 41.605 -17.959 1.00 72.62 45 LYS A O 1
ATOM 1096 N N . ILE C 2 46 ? -13.232 41.543 -15.856 1.00 60.46 46 ILE A N 1
ATOM 1097 C CA . ILE C 2 46 ? -13.971 40.309 -15.597 1.00 54.94 46 ILE A CA 1
ATOM 1098 C C . ILE C 2 46 ? -15.476 40.545 -15.685 1.00 57.89 46 ILE A C 1
ATOM 1099 O O . ILE C 2 46 ? -16.205 39.747 -16.293 1.00 58.73 46 ILE A O 1
ATOM 1104 N N . VAL C 2 47 ? -15.971 41.641 -15.088 1.00 52.68 47 VAL A N 1
ATOM 1105 C CA . VAL C 2 47 ? -17.417 41.850 -15.093 1.00 59.51 47 VAL A CA 1
ATOM 1106 C C . VAL C 2 47 ? -17.896 42.125 -16.508 1.00 67.28 47 VAL A C 1
ATOM 1107 O O . VAL C 2 47 ? -18.988 41.691 -16.896 1.00 61.15 47 VAL A O 1
ATOM 1111 N N . GLU C 2 48 ? -17.090 42.836 -17.301 1.00 72.83 48 GLU A N 1
ATOM 1112 C CA . GLU C 2 48 ? -17.447 43.092 -18.694 1.00 74.16 48 GLU A CA 1
ATOM 1113 C C . GLU C 2 48 ? -17.651 41.784 -19.451 1.00 74.24 48 GLU A C 1
ATOM 1114 O O . GLU C 2 48 ? -18.588 41.653 -20.252 1.00 78.45 48 GLU A O 1
ATOM 1120 N N . LYS C 2 49 ? -16.783 40.793 -19.202 1.00 61.60 49 LYS A N 1
ATOM 1121 C CA . LYS C 2 49 ? -16.869 39.546 -19.952 1.00 63.86 49 LYS A CA 1
ATOM 1122 C C . LYS C 2 49 ? -18.042 38.696 -19.486 1.00 70.79 49 LYS A C 1
ATOM 1123 O O . LYS C 2 49 ? -18.730 38.080 -20.306 1.00 81.21 49 LYS A O 1
ATOM 1129 N N . ILE C 2 50 ? -18.276 38.628 -18.173 1.00 59.36 50 ILE A N 1
ATOM 1130 C CA . ILE C 2 50 ? -19.404 37.846 -17.679 1.00 61.30 50 ILE A CA 1
ATOM 1131 C C . ILE C 2 50 ? -20.719 38.515 -18.061 1.00 74.19 50 ILE A C 1
ATOM 1132 O O . ILE C 2 50 ? -21.727 37.837 -18.298 1.00 89.51 50 ILE A O 1
ATOM 1137 N N . THR C 2 51 ? -20.723 39.846 -18.169 1.00 76.93 51 THR A N 1
ATOM 1138 C CA . THR C 2 51 ? -21.949 40.590 -18.448 1.00 76.63 51 THR A CA 1
ATOM 1139 C C . THR C 2 51 ? -22.375 40.440 -19.900 1.00 81.37 51 THR A C 1
ATOM 1140 O O . THR C 2 51 ? -23.544 40.165 -20.198 1.00 79.00 51 THR A O 1
ATOM 1144 N N . LYS C 2 52 ? -21.444 40.685 -20.824 1.00 88.98 52 LYS A N 1
ATOM 1145 C CA . LYS C 2 52 ? -21.777 40.641 -22.242 1.00 99.74 52 LYS A CA 1
ATOM 1146 C C . LYS C 2 52 ? -22.309 39.273 -22.628 1.00 104.60 52 LYS A C 1
ATOM 1147 O O . LYS C 2 52 ? -23.388 39.163 -23.227 1.00 108.02 52 LYS A O 1
ATOM 1153 N N . LYS C 2 53 ? -21.599 38.219 -22.237 1.00 114.38 53 LYS A N 1
ATOM 1154 C CA . LYS C 2 53 ? -21.936 36.872 -22.627 1.00 123.26 53 LYS A CA 1
ATOM 1155 C C . LYS C 2 53 ? -22.912 36.219 -21.644 1.00 124.59 53 LYS A C 1
ATOM 1156 O O . LYS C 2 53 ? -22.861 35.015 -21.391 1.00 126.96 53 LYS A O 1
#

B-factor: mean 71.43, std 23.96, range [29.89, 156.26]

Secondary structure (DSSP, 8-state):
-EEHHHHHHHHTS-HHHHHHHHHHTT--PEEETTEEEE-HHHHHHHHHHHHH-/-EEHHHHHHHHT--HHHHHHHHHHTTPPPEEETTEEEE-HHHHHHHHHHHHH-

Radius of gyration: 20.21 Å; Cα contacts (8 Å, |Δi|>4): 110; chains: 2; bounding box: 23×48×45 Å

Solvent-accessible surface area: 7569 Å² total; per-residue (Å²): 158,31,26,15,121,81,0,4,88,97,32,139,45,92,114,101,41,0,27,71,16,1,142,97,49,142,15,91,50,84,149,130,146,59,57,41,66,1,54,75,111,22,30,93,90,0,39,106,62,27,93,185,186,142,45,23,14,130,88,0,3,84,101,42,133,45,90,111,104,43,0,50,77,17,2,130,99,50,119,24,87,40,93,144,99,164,66,61,39,51,0,64,66,123,38,32,91,119,0,28,95,39,31,95,182,172